Protein AF-A0A7T2RUJ0-F1 (afdb_monomer_lite)

Structure (mmCIF, N/CA/C/O backbone):
data_AF-A0A7T2RUJ0-F1
#
_entry.id   AF-A0A7T2RUJ0-F1
#
loop_
_atom_site.group_PDB
_atom_site.id
_atom_site.type_symbol
_atom_site.label_atom_id
_atom_site.label_alt_id
_atom_site.label_comp_id
_atom_site.label_asym_id
_atom_site.label_entity_id
_atom_site.label_seq_id
_atom_site.pdbx_PDB_ins_code
_atom_site.Cartn_x
_atom_site.Cartn_y
_atom_site.Cartn_z
_atom_site.occupancy
_atom_site.B_iso_or_equiv
_atom_site.auth_seq_id
_atom_site.auth_comp_id
_atom_site.auth_asym_id
_atom_site.auth_atom_id
_atom_site.pdbx_PDB_model_num
ATOM 1 N N . MET A 1 1 ? 5.581 -1.241 15.887 1.00 48.44 1 MET A N 1
ATOM 2 C CA . MET A 1 1 ? 4.301 -1.577 16.549 1.00 48.44 1 MET A CA 1
ATOM 3 C C . MET A 1 1 ? 3.559 -0.276 16.790 1.00 48.44 1 MET A C 1
ATOM 5 O O . MET A 1 1 ? 4.053 0.526 17.568 1.00 48.44 1 MET A O 1
ATOM 9 N N . GLY A 1 2 ? 2.462 -0.024 16.071 1.00 53.16 2 GLY A N 1
ATOM 10 C CA . GLY A 1 2 ? 1.610 1.146 16.314 1.00 53.16 2 GLY A CA 1
ATOM 11 C C . GLY A 1 2 ? 0.676 0.898 17.499 1.00 53.16 2 GLY A C 1
ATOM 12 O O . GLY A 1 2 ? 0.205 -0.226 17.675 1.00 53.16 2 GLY A O 1
ATOM 13 N N . HIS A 1 3 ? 0.436 1.915 18.323 1.00 59.12 3 HIS A N 1
ATOM 14 C CA . HIS A 1 3 ? -0.549 1.851 19.404 1.00 59.12 3 HIS A CA 1
ATOM 15 C C . HIS A 1 3 ? -1.926 2.307 18.896 1.00 59.12 3 HIS A C 1
ATOM 17 O O . HIS A 1 3 ? -2.016 3.210 18.066 1.00 59.12 3 HIS A O 1
ATOM 23 N N . VAL A 1 4 ? -2.998 1.696 19.411 1.00 62.03 4 VAL A N 1
ATOM 24 C CA . VAL A 1 4 ? -4.380 2.187 19.227 1.00 62.03 4 VAL A CA 1
ATOM 25 C C . VAL A 1 4 ? -4.454 3.641 19.701 1.00 62.03 4 VAL A C 1
ATOM 27 O O . VAL A 1 4 ? -3.770 4.006 20.658 1.00 62.03 4 VAL A O 1
ATOM 30 N N . ASP A 1 5 ? -5.240 4.464 19.007 1.00 64.62 5 ASP A N 1
ATOM 31 C CA . ASP A 1 5 ? -5.419 5.905 19.262 1.00 64.62 5 ASP A CA 1
ATOM 32 C C . ASP A 1 5 ? -4.204 6.806 18.967 1.00 64.62 5 ASP A C 1
ATOM 34 O O . ASP A 1 5 ? -4.264 8.019 19.182 1.00 64.62 5 ASP A O 1
ATOM 38 N N . GLN A 1 6 ? -3.115 6.263 18.413 1.00 73.69 6 GLN A N 1
ATOM 39 C CA . GLN A 1 6 ? -2.033 7.078 17.859 1.00 73.69 6 GLN A CA 1
ATOM 40 C C . GLN A 1 6 ? -2.247 7.334 16.373 1.00 73.69 6 GLN A C 1
ATOM 42 O O . GLN A 1 6 ? -2.562 6.428 15.605 1.00 73.69 6 GLN A O 1
ATOM 47 N N . ILE A 1 7 ? -2.030 8.582 15.962 1.00 77.94 7 ILE A N 1
ATOM 48 C CA . ILE A 1 7 ? -2.052 8.941 14.548 1.00 77.94 7 ILE A CA 1
ATOM 49 C C . ILE A 1 7 ? -0.907 8.204 13.858 1.00 77.94 7 ILE A C 1
ATOM 51 O O . ILE A 1 7 ? 0.264 8.412 14.174 1.00 77.94 7 ILE A O 1
ATOM 55 N N . TYR A 1 8 ? -1.270 7.365 12.899 1.00 78.12 8 TYR A N 1
ATOM 56 C CA . TYR A 1 8 ? -0.361 6.751 11.954 1.00 78.12 8 TYR A CA 1
ATOM 57 C C . TYR A 1 8 ? -0.305 7.643 10.712 1.00 78.12 8 TYR A C 1
ATOM 59 O O . TYR A 1 8 ? -1.336 7.988 10.131 1.00 78.12 8 TYR A O 1
ATOM 67 N N . ASN A 1 9 ? 0.895 8.073 10.340 1.00 80.81 9 ASN A N 1
ATOM 68 C CA . ASN A 1 9 ? 1.156 8.817 9.112 1.00 80.81 9 ASN A CA 1
ATOM 69 C C . ASN A 1 9 ? 2.541 8.419 8.613 1.00 80.81 9 ASN A C 1
ATOM 71 O O . ASN A 1 9 ? 3.513 9.158 8.767 1.00 80.81 9 ASN A O 1
ATOM 75 N N . GLU A 1 10 ? 2.618 7.199 8.101 1.00 79.25 10 GLU A N 1
ATOM 76 C CA . GLU A 1 10 ? 3.863 6.615 7.630 1.00 79.25 10 GLU A CA 1
ATOM 77 C C . GLU A 1 10 ? 3.938 6.714 6.115 1.00 79.25 10 GLU A C 1
ATOM 79 O O . GLU A 1 10 ? 2.991 6.375 5.401 1.00 79.25 10 GLU A O 1
ATOM 84 N N . LYS A 1 11 ? 5.095 7.163 5.633 1.00 78.62 11 LYS A N 1
ATOM 85 C CA . LYS A 1 11 ? 5.449 7.132 4.218 1.00 78.62 11 LYS A CA 1
ATOM 86 C C . LYS A 1 11 ? 6.486 6.054 4.018 1.00 78.62 11 LYS A C 1
ATOM 88 O O . LYS A 1 11 ? 7.582 6.127 4.566 1.00 78.62 11 LYS A O 1
ATOM 93 N N . ILE A 1 12 ? 6.137 5.065 3.215 1.00 74.81 12 ILE A N 1
ATOM 94 C CA . ILE A 1 12 ? 7.021 3.959 2.913 1.00 74.81 12 ILE A CA 1
ATOM 95 C C . ILE A 1 12 ? 7.657 4.213 1.558 1.00 74.81 12 ILE A C 1
ATOM 97 O O . ILE A 1 12 ? 6.981 4.191 0.529 1.00 74.81 12 ILE A O 1
ATOM 101 N N . GLU A 1 13 ? 8.966 4.450 1.571 1.00 74.31 13 GLU A N 1
ATOM 102 C CA . GLU A 1 13 ? 9.748 4.570 0.349 1.00 74.31 13 GLU A CA 1
ATOM 103 C C . GLU A 1 13 ? 9.882 3.204 -0.340 1.00 74.31 13 GLU A C 1
ATOM 105 O O . GLU A 1 13 ? 10.315 2.184 0.225 1.00 74.31 13 GLU A O 1
ATOM 110 N N . ILE A 1 14 ? 9.502 3.201 -1.608 1.00 71.19 14 ILE A N 1
ATOM 111 C CA . ILE A 1 14 ? 9.817 2.171 -2.580 1.00 71.19 14 ILE A CA 1
ATOM 112 C C . ILE A 1 14 ? 11.121 2.600 -3.244 1.00 71.19 14 ILE A C 1
ATOM 114 O O . ILE A 1 14 ? 11.389 3.786 -3.438 1.00 71.19 14 ILE A O 1
ATOM 118 N N . GLU A 1 15 ? 11.962 1.626 -3.575 1.00 67.56 15 GLU A N 1
ATOM 119 C CA . GLU A 1 15 ? 13.193 1.897 -4.304 1.00 67.56 15 GLU A CA 1
ATOM 120 C C . GLU A 1 15 ? 12.884 2.721 -5.566 1.00 67.56 15 GLU A C 1
ATOM 122 O O . GLU A 1 15 ? 11.859 2.507 -6.220 1.00 67.56 15 GLU A O 1
ATOM 127 N N . LYS A 1 16 ? 13.738 3.704 -5.883 1.00 64.12 16 LYS A N 1
ATOM 128 C CA . LYS A 1 16 ? 13.579 4.545 -7.076 1.00 64.12 16 LYS A CA 1
ATOM 129 C C . LYS A 1 16 ? 13.837 3.709 -8.320 1.00 64.12 16 LYS A C 1
ATOM 131 O O . LYS A 1 16 ? 14.950 3.648 -8.834 1.00 64.12 16 LYS A O 1
ATOM 136 N N . VAL A 1 17 ? 12.788 3.047 -8.776 1.00 63.53 17 VAL A N 1
ATOM 137 C CA . VAL A 1 17 ? 12.798 2.144 -9.917 1.00 63.53 17 VAL A CA 1
ATOM 138 C C . VAL A 1 17 ? 11.865 2.675 -10.989 1.00 63.53 17 VAL A C 1
ATOM 140 O O . VAL A 1 17 ? 10.789 3.197 -10.699 1.00 63.53 17 VAL A O 1
ATOM 143 N N . ILE A 1 18 ? 12.284 2.534 -12.245 1.00 65.38 18 ILE A N 1
ATOM 144 C CA . ILE A 1 18 ? 11.385 2.719 -13.380 1.00 65.38 18 ILE A CA 1
ATOM 145 C C . ILE A 1 18 ? 10.498 1.479 -13.406 1.00 65.38 18 ILE A C 1
ATOM 147 O O . ILE A 1 18 ? 10.973 0.388 -13.738 1.00 65.38 18 ILE A O 1
ATOM 151 N N . LEU A 1 19 ? 9.241 1.646 -13.006 1.00 69.62 19 LEU A N 1
ATOM 152 C CA . LEU A 1 19 ? 8.223 0.618 -13.174 1.00 69.62 19 LEU A CA 1
ATOM 153 C C . LEU A 1 19 ? 7.984 0.406 -14.673 1.00 69.62 19 LEU A C 1
ATOM 155 O O . LEU A 1 19 ? 7.895 1.368 -15.437 1.00 69.62 19 LEU A O 1
ATOM 159 N N . VAL A 1 20 ? 7.974 -0.858 -15.091 1.00 66.94 20 VAL A N 1
ATOM 160 C CA . VAL A 1 20 ? 7.709 -1.249 -16.484 1.00 66.94 20 VAL A CA 1
ATOM 161 C C . VAL A 1 20 ? 6.205 -1.258 -16.749 1.00 66.94 20 VAL A C 1
ATOM 163 O O . VAL A 1 20 ? 5.783 -0.770 -17.792 1.00 66.94 20 VAL A O 1
ATOM 166 N N . ASP A 1 21 ? 5.438 -1.746 -15.775 1.00 69.62 21 ASP A N 1
ATOM 167 C CA . ASP A 1 21 ? 3.979 -1.863 -15.779 1.00 69.62 21 ASP A CA 1
ATOM 168 C C . ASP A 1 21 ? 3.401 -1.295 -14.465 1.00 69.62 21 ASP A C 1
ATOM 170 O O . ASP A 1 21 ? 4.098 -0.612 -13.706 1.00 69.62 21 ASP A O 1
ATOM 174 N N . ASP A 1 22 ? 2.132 -1.589 -14.180 1.00 70.06 22 ASP A N 1
ATOM 175 C CA . ASP A 1 22 ? 1.462 -1.205 -12.939 1.00 70.06 22 ASP A CA 1
ATOM 176 C C . ASP A 1 22 ? 2.100 -1.853 -11.696 1.00 70.06 22 ASP A C 1
ATOM 178 O O . ASP A 1 22 ? 2.571 -2.995 -11.708 1.00 70.06 22 ASP A O 1
ATOM 182 N N . LEU A 1 23 ? 2.083 -1.109 -10.588 1.00 76.12 23 LEU A N 1
ATOM 183 C CA . LEU A 1 23 ? 2.431 -1.609 -9.260 1.00 76.12 23 LEU A CA 1
ATOM 184 C C . LEU A 1 23 ? 1.207 -2.285 -8.634 1.00 76.12 23 LEU A C 1
ATOM 186 O O . LEU A 1 23 ? 0.184 -1.639 -8.407 1.00 76.12 23 LEU A O 1
ATOM 190 N N . LEU A 1 24 ? 1.327 -3.564 -8.291 1.00 78.50 24 LEU A N 1
ATOM 191 C CA . LEU A 1 24 ? 0.323 -4.275 -7.511 1.00 78.50 24 LEU A CA 1
ATOM 192 C C . LEU A 1 24 ? 0.558 -4.020 -6.022 1.00 78.50 24 LEU A C 1
ATOM 194 O O . LEU A 1 24 ? 1.664 -4.202 -5.505 1.00 78.50 24 LEU A O 1
ATOM 198 N N . VAL A 1 25 ? -0.503 -3.606 -5.334 1.00 79.81 25 VAL A N 1
ATOM 199 C CA . VAL A 1 25 ? -0.494 -3.364 -3.891 1.00 79.81 25 VAL A CA 1
ATOM 200 C C . VAL A 1 25 ? -1.592 -4.200 -3.256 1.00 79.81 25 VAL A C 1
ATOM 202 O O . VAL A 1 25 ? -2.774 -3.954 -3.490 1.00 79.81 25 VAL A O 1
ATOM 205 N N . ASP A 1 26 ? -1.189 -5.176 -2.452 1.00 84.56 26 ASP A N 1
ATOM 206 C CA . ASP A 1 26 ? -2.084 -5.982 -1.628 1.00 84.56 26 ASP A CA 1
ATOM 207 C C . ASP A 1 26 ? -1.899 -5.603 -0.156 1.00 84.56 26 ASP A C 1
ATOM 209 O O . ASP A 1 26 ? -0.794 -5.274 0.287 1.00 84.56 26 ASP A O 1
ATOM 213 N N . SER A 1 27 ? -2.980 -5.603 0.617 1.00 84.12 27 SER A N 1
ATOM 214 C CA . SER A 1 27 ? -2.910 -5.276 2.040 1.00 84.12 27 SER A CA 1
ATOM 215 C C . SER A 1 27 ? -4.020 -5.949 2.826 1.00 84.12 27 SER A C 1
ATOM 217 O O . SER A 1 27 ? -5.145 -6.086 2.349 1.00 84.12 27 SER A O 1
ATOM 219 N N . ASN A 1 28 ? -3.725 -6.288 4.079 1.00 87.75 28 ASN A N 1
ATOM 220 C CA . ASN A 1 28 ? -4.740 -6.747 5.025 1.00 87.75 28 ASN A CA 1
ATOM 221 C C . ASN A 1 28 ? -5.408 -5.587 5.797 1.00 87.75 28 ASN A C 1
ATOM 223 O O . ASN A 1 28 ? -6.111 -5.832 6.780 1.00 87.75 28 ASN A O 1
ATOM 227 N N . ILE A 1 29 ? -5.177 -4.333 5.384 1.00 85.25 29 ILE A N 1
ATOM 228 C CA . ILE A 1 29 ? -5.789 -3.150 5.991 1.00 85.25 29 ILE A CA 1
ATOM 229 C C . ILE A 1 29 ? -7.258 -3.111 5.574 1.00 85.25 29 ILE A C 1
ATOM 231 O O . ILE A 1 29 ? -7.609 -2.779 4.444 1.00 85.25 29 ILE A O 1
ATOM 235 N N . THR A 1 30 ? -8.132 -3.471 6.503 1.00 83.25 30 THR A N 1
ATOM 236 C CA . THR A 1 30 ? -9.580 -3.442 6.308 1.00 83.25 30 THR A CA 1
ATOM 237 C C . THR A 1 30 ? -10.152 -2.065 6.649 1.00 83.25 30 THR A C 1
ATOM 239 O O . THR A 1 30 ? -9.597 -1.330 7.467 1.00 83.25 30 THR A O 1
ATOM 242 N N . ASN A 1 31 ? -11.306 -1.710 6.074 1.00 7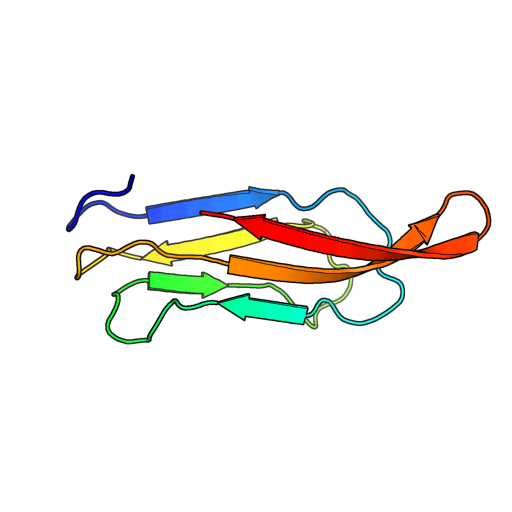8.25 31 ASN A N 1
ATOM 243 C CA . ASN A 1 31 ? -11.960 -0.412 6.320 1.00 78.25 31 ASN A CA 1
ATOM 244 C C . ASN A 1 31 ? -12.302 -0.155 7.801 1.00 78.25 31 ASN A C 1
ATOM 246 O O . ASN A 1 31 ? -12.424 0.989 8.227 1.00 78.25 31 ASN A O 1
ATOM 250 N N . ASP A 1 32 ? -12.458 -1.210 8.600 1.00 84.06 32 ASP A N 1
ATOM 251 C CA . ASP A 1 32 ? -12.739 -1.151 10.036 1.00 84.06 32 ASP A CA 1
ATOM 252 C C . ASP A 1 32 ? -11.471 -1.139 10.914 1.00 84.06 32 ASP A C 1
ATOM 254 O O . ASP A 1 32 ? -11.568 -1.269 12.137 1.00 84.06 32 ASP A O 1
ATOM 258 N N . SER A 1 33 ? -10.288 -0.987 10.308 1.00 82.81 33 SER A N 1
ATOM 259 C CA . SER A 1 33 ? -9.015 -0.776 11.010 1.00 82.81 33 SER A CA 1
ATOM 260 C C . SER A 1 33 ? -8.796 0.676 11.437 1.00 82.81 33 SER A C 1
ATOM 262 O O . SER A 1 33 ? -8.009 0.925 12.349 1.00 82.81 33 SER A O 1
ATOM 264 N N . GLY A 1 34 ? -9.493 1.635 10.810 1.00 83.94 34 GLY A N 1
ATOM 265 C CA . GLY A 1 34 ? -9.257 3.073 10.993 1.00 83.94 34 GLY A CA 1
ATOM 266 C C . GLY A 1 34 ? -8.035 3.609 10.232 1.00 83.94 34 GLY A C 1
ATOM 267 O O . GLY A 1 34 ? -7.703 4.789 10.357 1.00 83.94 34 GLY A O 1
ATOM 268 N N . LEU A 1 35 ? -7.384 2.756 9.434 1.00 85.94 35 LEU A N 1
ATOM 269 C CA . LEU A 1 35 ? -6.270 3.092 8.556 1.00 85.94 35 LEU A CA 1
ATOM 270 C C . LEU A 1 35 ? -6.719 3.124 7.091 1.00 85.94 35 LEU A C 1
ATOM 272 O O . LEU A 1 35 ? -7.598 2.376 6.670 1.00 85.94 35 LEU A O 1
ATOM 276 N N . VAL A 1 36 ? -6.077 3.990 6.316 1.00 85.62 36 VAL A N 1
ATOM 277 C CA . VAL A 1 36 ? -6.274 4.170 4.880 1.00 85.62 36 VAL A CA 1
ATOM 278 C C . VAL A 1 36 ? -4.923 4.032 4.193 1.00 85.62 36 VAL A C 1
ATOM 280 O O . VAL A 1 36 ? -3.950 4.689 4.575 1.00 85.62 36 VAL A O 1
ATOM 283 N N . LEU A 1 37 ? -4.882 3.176 3.176 1.00 84.44 37 LEU A N 1
ATOM 284 C CA . LEU A 1 37 ? -3.726 2.973 2.317 1.00 84.44 37 LEU A CA 1
ATOM 285 C C . LEU A 1 37 ? -3.860 3.844 1.063 1.00 84.44 37 LEU A C 1
ATOM 287 O O . LEU A 1 37 ? -4.712 3.591 0.214 1.00 84.44 37 LEU A O 1
ATOM 291 N N . ASN A 1 38 ? -3.000 4.850 0.939 1.00 82.56 38 ASN A N 1
ATOM 292 C CA . ASN A 1 38 ? -2.903 5.704 -0.237 1.00 82.56 38 ASN A CA 1
ATOM 293 C C . ASN A 1 38 ? -1.707 5.250 -1.070 1.00 82.56 38 ASN A C 1
ATOM 295 O O . ASN A 1 38 ? -0.552 5.485 -0.714 1.00 82.56 38 ASN A O 1
ATOM 299 N N . THR A 1 39 ? -1.989 4.566 -2.174 1.00 72.81 39 THR A N 1
ATOM 300 C CA . THR A 1 39 ? -0.948 3.922 -2.980 1.00 72.81 39 THR A CA 1
ATOM 301 C C . THR A 1 39 ? -0.361 4.831 -4.057 1.00 72.81 39 THR A C 1
ATOM 303 O O . THR A 1 39 ? 0.728 4.550 -4.544 1.00 72.81 39 THR A O 1
ATOM 306 N N . GLY A 1 40 ? -1.081 5.887 -4.461 1.00 66.94 40 GLY A N 1
ATOM 307 C CA . GLY A 1 40 ? -0.695 6.732 -5.600 1.00 66.94 40 GLY A CA 1
ATOM 308 C C . GLY A 1 40 ? -0.609 5.969 -6.931 1.00 66.94 40 GLY A C 1
ATOM 309 O O . GLY A 1 40 ? -0.023 6.467 -7.889 1.00 66.94 40 GLY A O 1
ATOM 310 N N . VAL A 1 41 ? -1.149 4.743 -6.993 1.00 61.38 41 VAL A N 1
ATOM 311 C CA . VAL A 1 41 ? -1.062 3.871 -8.170 1.00 61.38 41 VAL A CA 1
ATOM 312 C C . VAL A 1 41 ? -2.021 4.367 -9.249 1.00 61.38 41 VAL A C 1
ATOM 314 O O . VAL A 1 41 ? -3.211 4.527 -8.985 1.00 61.38 41 VAL A O 1
ATOM 317 N N . GLY A 1 42 ? -1.505 4.592 -10.462 1.00 53.66 42 GLY A N 1
ATOM 318 C CA . GLY A 1 42 ? -2.286 5.019 -11.630 1.00 53.66 42 GLY A CA 1
ATOM 319 C C . GLY A 1 42 ? -2.045 6.457 -12.111 1.00 53.66 42 GLY A C 1
ATOM 320 O O . GLY A 1 42 ? -2.590 6.823 -13.151 1.00 53.66 42 GLY A O 1
ATOM 321 N N . GLU A 1 43 ? -1.218 7.262 -11.430 1.00 55.50 43 GLU A N 1
ATOM 322 C CA . GLU A 1 43 ? -0.865 8.622 -11.874 1.00 55.50 43 GLU A CA 1
ATOM 323 C C . GLU A 1 43 ? 0.607 8.725 -12.337 1.00 55.50 43 GLU A C 1
ATOM 325 O O . GLU A 1 43 ? 1.526 8.453 -11.562 1.00 55.50 43 GLU A O 1
ATOM 330 N N . PRO A 1 44 ? 0.875 9.119 -13.599 1.00 51.03 44 PRO A N 1
ATOM 331 C CA . PRO A 1 44 ? 2.218 9.464 -14.062 1.00 51.03 44 PRO A CA 1
ATOM 332 C C . PRO A 1 44 ? 2.654 10.866 -13.587 1.00 51.03 44 PRO A C 1
ATOM 334 O O . PRO A 1 44 ? 1.856 11.800 -13.671 1.00 51.03 44 PRO A O 1
ATOM 337 N N . PRO A 1 45 ? 3.936 11.085 -13.237 1.00 52.34 45 PRO A N 1
ATOM 338 C CA . PRO A 1 45 ? 4.936 10.076 -12.908 1.00 52.34 45 PRO A CA 1
ATOM 339 C C . PRO A 1 45 ? 4.610 9.493 -11.529 1.00 52.34 45 PRO A C 1
ATOM 341 O O . PRO A 1 45 ? 4.082 10.208 -10.686 1.00 52.34 45 PRO A O 1
ATOM 344 N N . TYR A 1 46 ? 5.021 8.255 -11.249 1.00 60.16 46 TYR A N 1
ATOM 345 C CA . TYR A 1 46 ? 5.094 7.713 -9.883 1.00 60.16 46 TYR A CA 1
ATOM 346 C C . TYR A 1 46 ? 6.158 8.468 -9.048 1.00 60.16 46 TYR A C 1
ATOM 348 O O . TYR A 1 46 ? 7.027 7.853 -8.440 1.00 60.16 46 TYR A O 1
ATOM 356 N N . SER A 1 47 ? 6.161 9.804 -9.104 1.00 53.25 47 SER A N 1
ATOM 357 C CA . SER A 1 47 ? 7.286 10.719 -8.884 1.00 53.25 47 SER A CA 1
ATOM 358 C C . SER A 1 47 ? 7.887 10.608 -7.500 1.00 53.25 47 SER A C 1
ATOM 360 O O . SER A 1 47 ? 9.067 10.909 -7.310 1.00 53.25 47 SER A O 1
ATOM 362 N N . ASP A 1 48 ? 7.076 10.151 -6.556 1.00 59.88 48 ASP A N 1
ATOM 363 C CA . ASP A 1 48 ? 7.441 10.133 -5.158 1.00 59.88 48 ASP A CA 1
ATOM 364 C C . ASP A 1 48 ? 7.840 8.729 -4.700 1.00 59.88 48 ASP A C 1
ATOM 366 O O . ASP A 1 48 ? 8.315 8.608 -3.577 1.00 59.88 48 ASP A O 1
ATOM 370 N N . ASN A 1 49 ? 7.675 7.685 -5.538 1.00 69.81 49 ASN A N 1
ATOM 371 C CA . ASN A 1 49 ? 7.979 6.278 -5.233 1.00 69.81 49 ASN A CA 1
ATOM 372 C C . ASN A 1 49 ? 7.577 5.888 -3.796 1.00 69.81 49 ASN A C 1
ATOM 374 O O . ASN A 1 49 ? 8.305 5.173 -3.114 1.00 69.81 49 ASN A O 1
ATOM 378 N N . THR A 1 50 ? 6.451 6.395 -3.296 1.00 73.25 50 THR A N 1
ATOM 379 C CA . THR A 1 50 ? 6.052 6.238 -1.896 1.00 73.25 50 THR A CA 1
ATOM 380 C C . THR A 1 50 ? 4.617 5.769 -1.800 1.00 73.25 50 THR A C 1
ATOM 382 O O . THR A 1 50 ? 3.762 6.151 -2.593 1.00 73.25 50 THR A O 1
ATOM 385 N N . ILE A 1 51 ? 4.367 4.938 -0.796 1.00 77.62 51 ILE A N 1
ATOM 386 C CA . ILE A 1 51 ? 3.024 4.564 -0.365 1.00 77.62 51 ILE A CA 1
ATOM 387 C C . ILE A 1 51 ? 2.811 5.156 1.010 1.00 77.62 51 ILE A C 1
ATOM 389 O O . ILE A 1 51 ? 3.711 5.141 1.848 1.00 77.62 51 ILE A O 1
ATOM 393 N N . GLU A 1 52 ? 1.621 5.680 1.242 1.00 83.25 52 GLU A N 1
ATOM 394 C CA . GLU A 1 52 ? 1.300 6.355 2.482 1.00 83.25 52 GLU A CA 1
ATOM 395 C C . GLU A 1 52 ? 0.201 5.601 3.229 1.00 83.25 52 GLU A C 1
ATOM 397 O O . GLU A 1 52 ? -0.835 5.256 2.663 1.00 83.25 52 GLU A O 1
ATOM 402 N N . VAL A 1 53 ? 0.427 5.357 4.5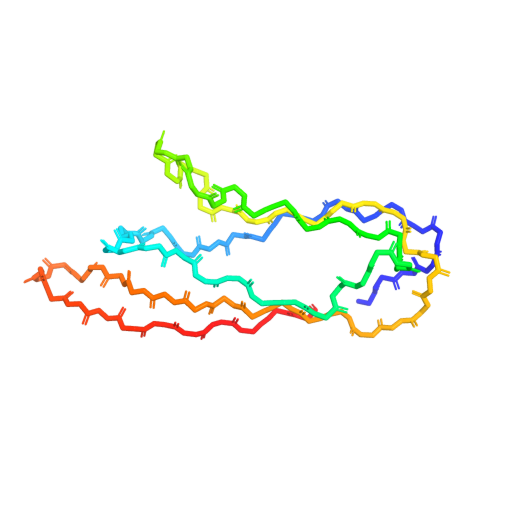17 1.00 84.31 53 VAL A N 1
ATOM 403 C CA . VAL A 1 53 ? -0.570 4.788 5.424 1.00 84.31 53 VAL A CA 1
ATOM 404 C C . VAL A 1 53 ? -0.953 5.862 6.422 1.00 84.31 53 VAL A C 1
ATOM 406 O O . VAL A 1 53 ? -0.120 6.318 7.210 1.00 84.31 53 VAL A O 1
ATOM 409 N N . LYS A 1 54 ? -2.221 6.266 6.388 1.00 87.25 54 LYS A N 1
ATOM 410 C CA . LYS A 1 54 ? -2.762 7.320 7.246 1.00 87.25 54 LYS A CA 1
ATOM 411 C C . LYS A 1 54 ? -3.934 6.831 8.067 1.00 87.25 54 LYS A C 1
ATOM 413 O O . LYS A 1 54 ? -4.703 5.991 7.620 1.00 87.25 54 LYS A O 1
ATOM 418 N N . GLY A 1 55 ? -4.127 7.438 9.227 1.00 85.38 55 GLY A N 1
ATOM 419 C CA . GLY A 1 55 ? -5.332 7.275 10.029 1.00 85.38 55 GLY A CA 1
ATOM 420 C C . GLY A 1 55 ? -5.008 6.988 11.481 1.00 85.38 55 GLY A C 1
ATOM 421 O O . GLY A 1 55 ? -3.863 7.099 11.911 1.00 85.38 55 GLY A O 1
ATOM 422 N N . THR A 1 56 ? -6.029 6.617 12.235 1.00 85.12 56 THR A N 1
ATOM 423 C CA . THR A 1 56 ? -5.882 6.258 13.643 1.00 85.12 56 THR A CA 1
ATOM 424 C C . THR A 1 56 ? -6.328 4.810 13.777 1.00 85.12 56 THR A C 1
ATOM 426 O O . THR A 1 56 ? -7.513 4.543 13.562 1.00 85.12 56 THR A O 1
ATOM 429 N N . PRO A 1 57 ? -5.426 3.864 14.102 1.00 82.31 57 PRO A N 1
ATOM 430 C CA . PRO A 1 57 ? -5.812 2.483 14.324 1.00 82.31 57 PRO A CA 1
ATOM 431 C C . PRO A 1 57 ? -6.877 2.414 15.420 1.00 82.31 57 PRO A C 1
ATOM 433 O O . PRO A 1 57 ? -6.631 2.840 16.548 1.00 82.31 57 PRO A O 1
ATOM 436 N N . ILE A 1 58 ? -8.040 1.851 15.096 1.00 84.75 58 ILE A N 1
ATOM 437 C CA . ILE A 1 58 ? -9.130 1.601 16.058 1.00 84.75 58 ILE A CA 1
ATOM 438 C C . ILE A 1 58 ? -9.140 0.151 16.556 1.00 84.75 58 ILE A C 1
ATOM 440 O O . ILE A 1 58 ? -9.921 -0.213 17.435 1.00 84.75 58 ILE A O 1
ATOM 444 N N . LYS A 1 59 ? -8.261 -0.693 16.002 1.00 80.75 59 LYS A N 1
ATOM 445 C CA . LYS A 1 59 ? -8.058 -2.087 16.405 1.00 80.75 59 LYS A CA 1
ATOM 446 C C . LYS A 1 59 ? -6.572 -2.406 16.500 1.00 80.75 59 LYS A C 1
ATOM 448 O O . LYS A 1 59 ? -5.771 -1.977 15.669 1.00 80.75 59 LYS A O 1
ATOM 453 N N . ASN A 1 60 ? -6.228 -3.217 17.496 1.00 77.56 60 ASN A N 1
ATOM 454 C CA . ASN A 1 60 ? -4.919 -3.851 17.573 1.00 77.56 60 ASN A CA 1
ATOM 455 C C . ASN A 1 60 ? -4.804 -4.931 16.497 1.00 77.56 60 ASN A C 1
ATOM 457 O O . ASN A 1 60 ? -5.708 -5.750 16.336 1.00 77.56 60 ASN A O 1
ATOM 461 N N . GLY A 1 61 ? -3.672 -4.964 15.806 1.00 76.19 61 GLY A N 1
ATOM 462 C CA . GLY A 1 61 ? -3.415 -5.948 14.768 1.00 76.19 61 GLY A CA 1
ATOM 463 C C . GLY A 1 61 ? -2.027 -5.791 14.167 1.00 76.19 61 GLY A C 1
ATOM 464 O O . GLY A 1 61 ? -1.343 -4.793 14.396 1.00 76.19 61 GLY A O 1
ATOM 465 N N . LYS A 1 62 ? -1.618 -6.805 13.403 1.00 81.31 62 LYS A N 1
ATOM 466 C CA . LYS A 1 62 ? -0.461 -6.722 12.516 1.00 81.31 62 LYS A CA 1
ATOM 467 C C . LYS A 1 62 ? -0.975 -6.357 11.129 1.00 81.31 62 LYS A C 1
ATOM 469 O O . LYS A 1 62 ? -1.665 -7.164 10.505 1.00 81.31 62 LYS A O 1
ATOM 474 N N . TYR A 1 63 ? -0.662 -5.148 10.690 1.00 81.56 63 TYR A N 1
ATOM 475 C CA . TYR A 1 63 ? -0.988 -4.693 9.348 1.00 81.56 63 TYR A CA 1
ATOM 476 C C . TYR A 1 63 ? 0.180 -5.039 8.430 1.00 81.56 63 TYR A C 1
ATOM 478 O O . TYR A 1 63 ? 1.326 -4.767 8.766 1.00 81.56 63 TYR A O 1
ATOM 486 N N . GLU A 1 64 ? -0.105 -5.700 7.317 1.00 85.00 64 GLU A N 1
ATOM 487 C CA . GLU A 1 64 ? 0.884 -6.090 6.320 1.00 85.00 64 GLU A CA 1
ATOM 488 C C . GLU A 1 64 ? 0.493 -5.505 4.968 1.00 85.00 64 GL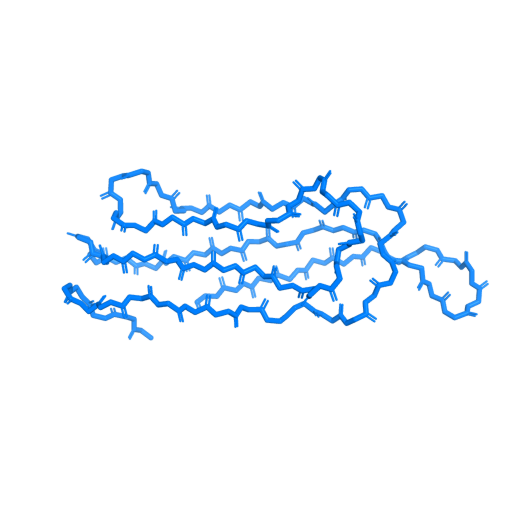U A C 1
ATOM 490 O O . GLU A 1 64 ? -0.677 -5.537 4.571 1.00 85.00 64 GLU A O 1
ATOM 495 N N . ILE A 1 65 ? 1.493 -4.977 4.267 1.00 83.44 65 ILE A N 1
ATOM 496 C CA . ILE A 1 65 ? 1.363 -4.460 2.908 1.00 83.44 65 ILE A CA 1
ATOM 497 C C . ILE A 1 65 ? 2.378 -5.192 2.038 1.00 83.44 65 ILE A C 1
ATOM 499 O O . ILE A 1 65 ? 3.578 -5.214 2.331 1.00 83.44 65 ILE A O 1
ATOM 503 N N . ILE A 1 66 ? 1.889 -5.778 0.953 1.00 85.19 66 ILE A N 1
ATOM 504 C CA . ILE A 1 66 ? 2.681 -6.506 -0.027 1.00 85.19 66 ILE A CA 1
ATOM 505 C C . ILE A 1 66 ? 2.704 -5.689 -1.312 1.00 85.19 66 ILE A C 1
ATOM 507 O O . ILE A 1 66 ? 1.664 -5.364 -1.881 1.00 85.19 66 ILE A O 1
ATOM 511 N N . LEU A 1 67 ? 3.911 -5.368 -1.767 1.00 83.69 67 LEU A N 1
ATOM 512 C CA . LEU A 1 67 ? 4.152 -4.690 -3.034 1.00 83.69 67 LEU A CA 1
ATOM 513 C C . LEU A 1 6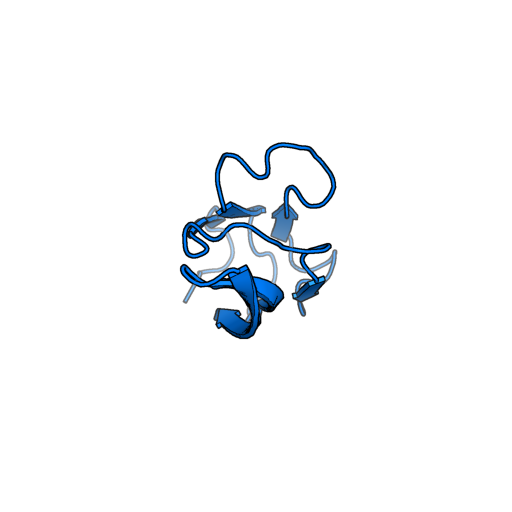7 ? 4.721 -5.681 -4.027 1.00 83.69 67 LEU A C 1
ATOM 515 O O . LEU A 1 67 ? 5.730 -6.325 -3.732 1.00 83.69 67 LEU A O 1
ATOM 519 N N . GLU A 1 68 ? 4.113 -5.762 -5.201 1.00 83.00 68 GLU A N 1
ATOM 520 C CA . GLU A 1 68 ? 4.576 -6.592 -6.305 1.00 83.00 68 GLU A CA 1
ATOM 521 C C . GLU A 1 68 ? 4.602 -5.777 -7.590 1.00 83.00 68 GLU A C 1
ATOM 523 O O . GLU A 1 68 ? 3.716 -4.971 -7.862 1.00 83.00 68 GLU A O 1
ATOM 528 N N . GLY A 1 69 ? 5.631 -5.973 -8.401 1.00 79.62 69 GLY A N 1
ATOM 529 C CA . GLY A 1 69 ? 5.727 -5.261 -9.663 1.00 79.62 69 GLY A CA 1
ATOM 530 C C . GLY A 1 69 ? 6.935 -5.671 -10.476 1.00 79.62 69 GLY A C 1
ATOM 531 O O . GLY A 1 69 ? 7.716 -6.548 -10.093 1.00 79.62 69 GLY A O 1
ATOM 532 N N . GLN A 1 70 ? 7.086 -5.001 -11.611 1.00 79.62 70 GLN A N 1
ATOM 533 C CA . GLN A 1 70 ? 8.185 -5.218 -12.531 1.00 79.62 70 GLN A CA 1
ATOM 534 C C . GLN A 1 70 ? 8.945 -3.912 -12.759 1.00 79.62 70 GLN A C 1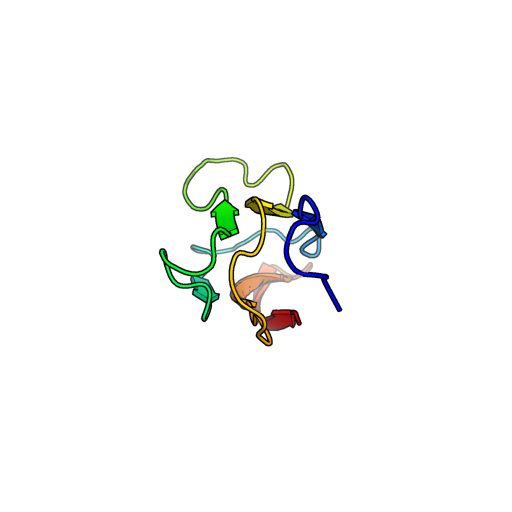
ATOM 536 O O . GLN A 1 70 ? 8.357 -2.875 -13.061 1.00 79.62 70 GLN A O 1
ATOM 541 N N . THR A 1 71 ? 10.263 -3.959 -12.608 1.00 75.25 71 THR A N 1
ATOM 542 C CA . THR A 1 71 ? 11.166 -2.823 -12.793 1.00 75.25 71 THR A CA 1
ATOM 543 C C . THR A 1 71 ? 12.060 -3.038 -13.993 1.00 75.25 71 THR A C 1
ATOM 545 O O . THR A 1 71 ? 12.308 -4.169 -14.416 1.00 75.25 71 THR A O 1
ATOM 548 N N . ARG A 1 72 ? 12.574 -1.941 -14.546 1.00 73.62 72 ARG A N 1
ATOM 549 C CA . ARG A 1 72 ? 13.583 -1.999 -15.596 1.00 73.62 72 ARG A CA 1
ATOM 550 C C . ARG A 1 72 ? 14.976 -1.905 -14.994 1.00 73.62 72 ARG A C 1
ATOM 552 O O . ARG A 1 72 ? 15.276 -0.977 -14.247 1.00 73.62 72 ARG A O 1
ATOM 559 N N . ASN A 1 73 ? 15.843 -2.844 -15.348 1.00 71.19 73 ASN A N 1
ATOM 560 C CA . ASN A 1 73 ? 17.248 -2.794 -14.970 1.00 71.19 73 ASN A CA 1
ATOM 561 C C . ASN A 1 73 ? 18.044 -1.838 -15.875 1.00 71.19 73 ASN A C 1
ATOM 563 O O . ASN A 1 73 ? 17.574 -1.410 -16.932 1.00 71.19 73 ASN A O 1
ATOM 567 N N . ALA A 1 74 ? 19.286 -1.542 -15.481 1.00 69.69 74 ALA A N 1
ATOM 568 C CA . ALA A 1 74 ? 20.180 -0.646 -16.223 1.00 69.69 74 ALA A CA 1
ATOM 569 C C . ALA A 1 74 ? 20.495 -1.110 -17.662 1.00 69.69 74 ALA A C 1
ATOM 571 O O . ALA A 1 74 ? 20.956 -0.318 -18.478 1.00 69.69 74 ALA A O 1
ATOM 572 N N . TYR A 1 75 ? 20.229 -2.379 -17.981 1.00 76.00 75 TYR A N 1
ATOM 573 C CA . TYR A 1 75 ? 20.467 -3.000 -19.285 1.00 76.00 75 TYR A CA 1
ATOM 574 C C . TYR A 1 75 ? 19.178 -3.166 -20.108 1.00 76.00 75 TYR A C 1
ATOM 576 O O . TYR A 1 75 ? 19.182 -3.832 -21.140 1.00 76.00 75 TYR A O 1
ATOM 584 N N . GLY A 1 76 ? 18.065 -2.573 -19.661 1.00 70.56 76 GLY A N 1
ATOM 585 C CA . GLY A 1 76 ? 16.783 -2.588 -20.363 1.00 70.56 76 GLY A CA 1
ATOM 586 C C . GLY A 1 76 ? 15.939 -3.852 -20.171 1.00 70.56 76 GLY A C 1
ATOM 587 O O . GLY A 1 76 ? 14.864 -3.919 -20.765 1.00 70.56 76 GLY A O 1
ATOM 588 N N . GLY A 1 77 ? 16.395 -4.808 -19.355 1.00 71.88 77 GLY A N 1
ATOM 589 C CA . GLY A 1 77 ? 15.669 -6.028 -18.998 1.00 71.88 77 GLY A CA 1
ATOM 590 C C . GLY A 1 77 ? 14.724 -5.837 -17.810 1.00 71.88 77 GLY A C 1
ATOM 591 O O . GLY A 1 77 ? 14.918 -4.943 -16.987 1.00 71.88 77 GLY A O 1
ATOM 592 N N . ASN A 1 78 ? 13.720 -6.705 -17.716 1.00 82.75 78 ASN A N 1
ATOM 593 C CA . ASN A 1 78 ? 12.669 -6.616 -16.708 1.00 82.75 78 ASN A CA 1
ATOM 594 C C . ASN A 1 78 ? 13.014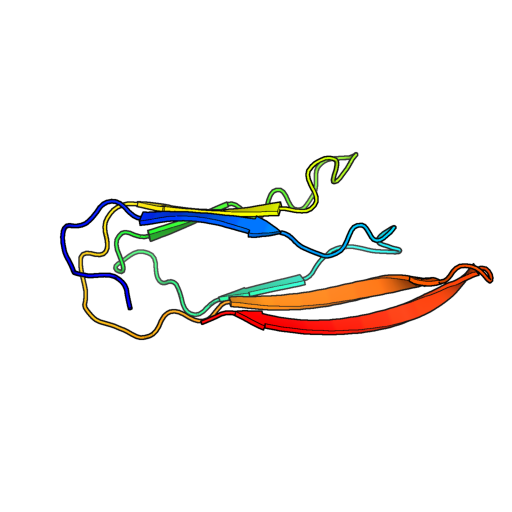 -7.465 -15.472 1.00 82.75 78 ASN A C 1
ATOM 596 O O . ASN A 1 78 ? 13.423 -8.619 -15.605 1.00 82.75 78 ASN A O 1
ATOM 600 N N . ILE A 1 79 ? 12.844 -6.906 -14.274 1.00 80.06 79 ILE A N 1
ATOM 601 C CA . ILE A 1 79 ? 13.069 -7.570 -12.985 1.00 80.06 79 ILE A CA 1
ATOM 602 C C . ILE A 1 79 ? 11.769 -7.543 -12.189 1.00 80.06 79 ILE A C 1
ATOM 604 O O . ILE A 1 79 ? 11.230 -6.476 -11.919 1.00 80.06 79 ILE A O 1
ATOM 608 N N . ASN A 1 80 ? 11.281 -8.709 -11.772 1.00 82.81 80 ASN A N 1
ATOM 609 C CA . ASN A 1 80 ? 10.151 -8.786 -10.848 1.00 82.81 80 ASN A CA 1
ATOM 610 C C . ASN A 1 80 ? 10.634 -8.562 -9.415 1.00 82.81 80 ASN A C 1
ATOM 612 O O . ASN A 1 80 ? 11.666 -9.108 -9.018 1.00 82.81 80 ASN A O 1
ATOM 616 N N . PHE A 1 81 ? 9.864 -7.821 -8.625 1.00 80.69 81 PHE A N 1
ATOM 617 C CA . PHE A 1 81 ? 10.112 -7.655 -7.198 1.00 80.69 81 PHE A CA 1
ATOM 618 C C . PHE A 1 81 ? 8.859 -7.955 -6.382 1.00 80.69 81 PHE A C 1
ATOM 620 O O . PHE A 1 81 ? 7.734 -7.765 -6.841 1.00 80.69 81 PHE A O 1
ATOM 627 N N . ARG A 1 82 ? 9.090 -8.402 -5.145 1.00 83.31 82 ARG A N 1
ATOM 628 C CA . ARG A 1 82 ? 8.082 -8.524 -4.095 1.00 83.31 82 ARG A CA 1
ATOM 629 C C . ARG A 1 82 ? 8.665 -7.979 -2.798 1.00 83.31 82 ARG A C 1
ATOM 631 O O . ARG A 1 82 ? 9.729 -8.431 -2.376 1.00 83.31 82 ARG A O 1
ATOM 638 N N . LYS A 1 83 ? 7.983 -7.032 -2.156 1.00 80.56 83 LYS A N 1
ATOM 639 C CA . LYS A 1 83 ? 8.385 -6.447 -0.868 1.00 80.56 83 LYS A CA 1
ATOM 640 C C . LYS A 1 83 ? 7.248 -6.600 0.137 1.00 80.56 83 LYS A C 1
ATOM 642 O O . LYS A 1 83 ? 6.117 -6.246 -0.168 1.00 80.56 83 LYS A O 1
ATOM 647 N N . ASN A 1 84 ? 7.558 -7.130 1.318 1.00 82.38 84 ASN A N 1
ATOM 648 C CA . ASN A 1 84 ? 6.621 -7.227 2.439 1.00 82.38 84 ASN A CA 1
ATOM 649 C C . ASN A 1 84 ? 6.962 -6.158 3.484 1.00 82.38 84 ASN A C 1
ATOM 651 O O . ASN A 1 84 ? 8.135 -5.989 3.825 1.00 82.38 84 ASN A O 1
ATOM 655 N N . MET A 1 85 ? 5.952 -5.445 3.970 1.00 74.00 85 MET A N 1
ATOM 656 C CA . MET A 1 85 ? 6.069 -4.335 4.914 1.00 74.00 85 MET A CA 1
ATOM 657 C C . MET A 1 85 ? 5.117 -4.609 6.087 1.00 74.00 85 MET A C 1
ATOM 659 O O . MET A 1 85 ? 3.967 -4.974 5.855 1.00 74.00 85 MET A O 1
ATOM 663 N N . ILE A 1 86 ? 5.622 -4.491 7.322 1.00 66.94 86 ILE A N 1
ATOM 664 C CA . ILE A 1 86 ? 4.965 -4.850 8.598 1.00 66.94 86 ILE A CA 1
ATOM 665 C C . ILE A 1 86 ? 4.922 -3.625 9.513 1.00 66.94 86 ILE A C 1
ATOM 667 O O . ILE A 1 86 ? 5.952 -2.914 9.534 1.00 66.94 86 ILE A O 1
#

Foldseek 3Di:
DDDAQDWAKDKDADPPFAFPDWKDKDKPDDPLQQKDKAQVTPDPPPVRNIIIITGGGNDDDDIKMKIWGWGADPVRDIDIDIDIDD

Organism: Acinetobacter johnsonii (NCBI:txid40214)

Secondary structure (DSSP, 8-state):
-PPTTSPEEEEEEPP---BSSPPEEEE---GGGSEEEE--TTSS--TT-EEEEEE---S-----EEEEEEEE-TTS-EEEEEEEE-

Sequence (86 aa):
MGHVDQIYNEKIEIEKVILVDDLLVDSNITNDSGLVLNTGVGEPPYSDNTIEVKGTPIKNGKYEIILEGQTRNAYGGNINFRKNMI

pLDDT: mean 74.87, std 9.87, range [48.44, 87.75]

Radius of gyration: 14.35 Å; chains: 1; bounding box: 33×20×40 Å